Protein 8OX3 (pdb70)

Solvent-accessible surface area: 6273 Å² total; per-residue (Å²): 160,57,58,78,26,124,41,55,16,78,3,0,0,30,0,0,87,101,170,120,91,22,0,37,42,94,54,0,49,73,7,0,109,154,76,70,22,85,19,0,32,57,92,58,0,47,49,0,28,152,49,52,14,64,18,74,19,45,0,0,0,43,87,94,33,0,0,2,0,14,60,146,46,58,85,199,8,11,195,76,17,140,23,24,48,82,113,118,13,92,51,79,65,91,13,57,0,0,0,31,29,105,92,38,120,88,68,30,27,66,106,102,131

Organism: Mus musculus (NCBI:txid10090)

Nearest PDB structures (foldseek):
  8orx-assembly1_A  TM=1.000E+00  e=1.357E-20  Mus musculus
  8oxd-assembly1_A  TM=9.921E-01  e=2.181E-16  Homo sapiens
  2pf5-assembly4_D  TM=9.177E-01  e=1.395E-06  Homo sapiens
  1o7c-assembly1_T  TM=8.794E-01  e=2.774E-06  Homo sapiens
  1o7b-assembly1_T  TM=8.073E-01  e=9.788E-06  Homo sapiens

InterPro domains:
  IPR000538 Link domain [PF00193] (44-128)
  IPR000538 Link domain [PS01241] (60-105)
  IPR000538 Link domain [PS50963] (39-129)
  IPR000538 Link domain [SM00445] (37-129)
  IPR016186 C-type lectin-like/link domain superfamily [G3DSA:3.10.100.10] (41-132)
  IPR016187 C-type lectin fold [SSF56436] (33-176)
  IPR043210 CD44 antigen-like [PTHR10225] (9-191)

Foldseek 3Di:
DWDWDPKAALQKIWIFRPDDDTAFQVRQQVVLVVVVWGFAALVSVQNRLVLPDFDQWWADHPVRWTWGAAPAFDCNRLNRDHGIHTDGDHSGDGTITMTGDPPDDDRIRPDDD

Structure (mmCIF, N/CA/C/O backbone):
data_8OX3
#
_entry.id   8OX3
#
_cell.length_a   86.107
_cell.length_b   56.963
_cell.length_c   30.908
_cell.angle_alpha   90.000
_cell.angle_beta   106.272
_cell.angle_gamma   90.000
#
_symmetry.space_group_name_H-M   'C 1 2 1'
#
loop_
_entity.id
_entity.type
_entity.pdbx_description
1 polymer 'Lymphatic vessel endothelial hyaluronic acid receptor 1'
2 branched '2-acetamido-2-deoxy-beta-D-glucopyranose-(1-4)-beta-D-glucopyranuronic acid-(1-3)-2-acetamido-2-deoxy-beta-D-glucopyranose-(1-4)-beta-D-glucopyranuronic acid-(1-3)-2-acetamido-2-deoxy-beta-D-glucopyranose-(1-4)-beta-D-glucopyranuronic acid'
3 non-polymer 2-acetamido-2-deoxy-beta-D-glucopyranose
4 non-polymer GLYCEROL
5 non-polymer DI(HYDROXYETHYL)ETHER
6 non-polymer 'CHLORIDE ION'
7 water water
#
loop_
_atom_site.group_PDB
_atom_site.id
_atom_site.type_symbol
_atom_site.label_atom_id
_atom_site.label_alt_id
_atom_site.label_comp_id
_atom_site.label_asym_id
_atom_site.label_entity_id
_atom_site.label_seq_id
_atom_site.pdbx_PDB_ins_code
_atom_site.Cartn_x
_atom_site.Cartn_y
_atom_site.Cartn_z
_atom_site.occupancy
_atom_site.B_iso_or_equiv
_atom_site.auth_seq_id
_atom_site.auth_comp_id
_atom_site.auth_asym_id
_atom_site.auth_atom_id
_atom_site.pdbx_PDB_model_num
ATOM 1 N N . ASP A 1 29 ? 80.20800 42.82600 4.13800 1.000 22.92832 29 ASP A N 1
ATOM 2 C CA . ASP A 1 29 ? 80.96600 41.82900 3.40000 1.000 22.00820 29 ASP A CA 1
ATOM 3 C C . ASP A 1 29 ? 82.43500 41.94800 3.79500 1.000 19.91286 29 ASP A C 1
ATOM 4 O O . ASP A 1 29 ? 82.85100 42.96800 4.34600 1.000 23.00351 29 ASP A O 1
ATOM 9 N N . LEU A 1 30 ? 83.21800 40.90700 3.54100 1.000 13.47528 30 LEU A N 1
ATOM 10 C CA . LEU A 1 30 ? 84.63500 40.92600 3.84900 1.000 10.51451 30 LEU A CA 1
ATOM 11 C C . LEU A 1 30 ? 85.42000 41.03300 2.55300 1.000 9.20489 30 LEU A C 1
ATOM 12 O O . LEU A 1 30 ? 84.98200 40.55800 1.50100 1.000 11.35919 30 LEU A O 1
ATOM 17 N N A SER A 1 31 ? 86.57300 41.68100 2.63600 0.540 7.35900 31 SER A N 1
ATOM 18 N N B SER A 1 31 ? 86.59200 41.65100 2.63200 0.460 9.76697 31 SER A N 1
ATOM 19 C CA A SER A 1 31 ? 87.56100 41.65300 1.57500 0.540 6.93247 31 SER A CA 1
ATOM 20 C CA B SER A 1 31 ? 87.53800 41.69800 1.52700 0.460 11.53723 31 SER A CA 1
ATOM 21 C C A SER A 1 31 ? 88.47400 40.45900 1.80400 0.540 6.55779 31 SER A C 1
ATOM 22 C C B SER A 1 31 ? 88.56500 40.59300 1.72500 0.460 11.36957 31 SER A C 1
ATOM 23 O O A SER A 1 31 ? 88.87500 40.18000 2.93700 0.540 6.25022 31 SER A O 1
ATOM 24 O O B SER A 1 31 ? 89.18800 40.50800 2.78600 0.460 11.94925 31 SER A O 1
ATOM 29 N N A ILE A 1 32 ? 88.79500 39.75300 0.72500 0.540 6.18972 32 ILE A N 1
ATOM 30 N N B ILE A 1 32 ? 88.74300 39.75200 0.70800 0.460 10.36408 32 ILE A N 1
ATOM 31 C CA A ILE A 1 32 ? 89.64900 38.57600 0.79700 0.540 5.90092 32 ILE A CA 1
ATOM 32 C CA B ILE A 1 32 ? 89.65600 38.61900 0.78300 0.460 9.47502 32 ILE A CA 1
ATOM 33 C C A ILE A 1 32 ? 90.60500 38.58800 -0.38700 0.540 6.41478 32 ILE A C 1
ATOM 34 C C B ILE A 1 32 ? 90.63600 38.67100 -0.38000 0.460 9.27178 32 ILE A C 1
ATOM 35 O O A ILE A 1 32 ? 90.24500 39.02300 -1.48600 0.540 6.35796 32 ILE A O 1
ATOM 36 O O B ILE A 1 32 ? 90.32100 39.18500 -1.45800 0.460 11.25445 32 ILE A O 1
ATOM 45 N N . SER A 1 33 ? 91.83100 38.12500 -0.15600 1.000 7.13677 33 SER A N 1
ATOM 46 C CA . SER A 1 33 ? 92.76700 37.91100 -1.25000 1.000 7.18978 33 SER A CA 1
ATOM 47 C C . SER A 1 33 ? 92.09100 37.05300 -2.30500 1.000 8.15258 33 SER A C 1
ATOM 48 O O . SER A 1 33 ? 91.48100 36.02900 -1.98900 1.000 9.85771 33 SER A O 1
ATOM 51 N N . THR A 1 34 ? 92.19900 37.46700 -3.56400 1.000 9.52044 34 THR A N 1
ATOM 52 C CA . THR A 1 34 ? 91.57900 36.69100 -4.63300 1.000 13.53695 34 THR A CA 1
ATOM 53 C C . THR A 1 34 ? 92.24600 35.33300 -4.78500 1.000 12.30752 34 THR A C 1
ATOM 54 O O . THR A 1 34 ? 91.57000 34.31200 -4.95600 1.000 16.07650 34 THR A O 1
ATOM 58 N N . CYS A 1 35 ? 93.57000 35.30800 -4.70200 1.000 8.88842 35 CYS A N 1
ATOM 59 C CA . CYS A 1 35 ? 94.37600 34.10900 -4.87900 1.000 8.64798 35 CYS A CA 1
ATOM 60 C C . CYS A 1 35 ? 95.15800 33.88100 -3.59700 1.000 8.38547 35 CYS A C 1
ATOM 61 O O . CYS A 1 35 ? 95.91500 34.75600 -3.15900 1.000 10.08504 35 CYS A O 1
ATOM 64 N N . ARG A 1 36 ? 94.93300 32.73300 -2.97100 1.000 5.60142 36 ARG A N 1
ATOM 65 C CA . ARG A 1 36 ? 95.61000 32.40600 -1.72900 1.000 5.76521 36 ARG A CA 1
ATOM 66 C C . ARG A 1 36 ? 96.97600 31.82200 -2.03100 1.000 4.68997 36 ARG A C 1
ATOM 67 O O . ARG A 1 36 ? 97.11700 31.00500 -2.93500 1.000 5.58769 36 ARG A O 1
ATOM 75 N N . ILE A 1 37 ? 97.98100 32.23300 -1.26700 1.000 4.91497 37 ILE A N 1
ATOM 76 C CA . ILE A 1 37 ? 99.35300 31.77800 -1.46600 1.000 4.51549 37 ILE A CA 1
ATOM 77 C C . ILE A 1 37 ? 99.72300 30.91800 -0.26800 1.000 4.67583 37 ILE A C 1
ATOM 78 O O . ILE A 1 37 ? 99.62900 31.37700 0.87700 1.000 5.33807 37 ILE A O 1
ATOM 83 N N . MET A 1 38 ? 100.11100 29.66700 -0.52200 1.000 5.03971 38 MET A N 1
ATOM 84 C CA . MET A 1 38 ? 100.34900 28.71600 0.56400 1.000 5.27071 38 MET A CA 1
ATOM 85 C C . MET A 1 38 ? 99.18100 28.68700 1.54100 1.000 4.84075 38 MET A C 1
ATOM 86 O O . MET A 1 38 ? 99.35700 28.60500 2.75800 1.000 5.54959 38 MET A O 1
ATOM 91 N N . GLY A 1 39 ? 97.96800 28.75100 0.99100 1.000 4.85080 39 GLY A N 1
ATOM 92 C CA . GLY A 1 39 ? 96.78000 28.69400 1.80500 1.000 4.86077 39 GLY A CA 1
ATOM 93 C C . GLY A 1 39 ? 96.40100 29.96800 2.51500 1.000 4.94339 39 GLY A C 1
ATOM 94 O O . GLY A 1 39 ? 95.37900 29.97200 3.20700 1.000 5.50582 39 GLY A O 1
ATOM 95 N N . VAL A 1 40 ? 97.15400 31.03600 2.36900 1.000 4.38563 40 VAL A N 1
ATOM 96 C CA . VAL A 1 40 ? 96.95500 32.24600 3.16000 1.000 4.53689 40 VAL A CA 1
ATOM 97 C C . VAL A 1 40 ? 96.20200 33.29900 2.36600 1.000 4.43154 40 VAL A C 1
ATOM 98 O O . VAL A 1 40 ? 96.49900 33.55200 1.19100 1.000 4.93567 40 VAL A O 1
ATOM 102 N N . ALA A 1 41 ? 95.24900 33.94000 3.04300 1.000 4.87673 41 ALA A N 1
ATO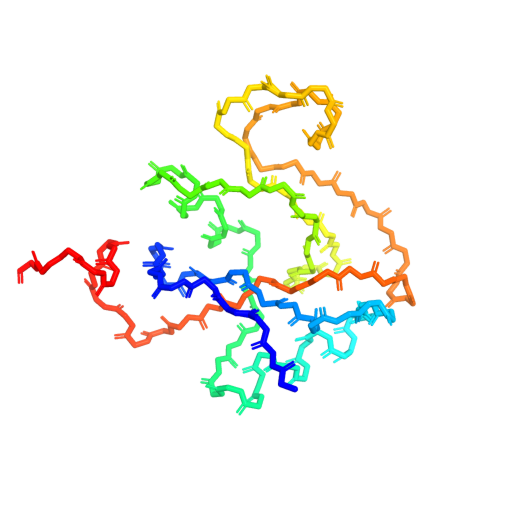M 103 C CA . ALA A 1 41 ? 94.55100 35.10300 2.51900 1.000 6.40500 41 ALA A CA 1
ATOM 104 C C . ALA A 1 41 ? 94.59500 36.23200 3.53500 1.000 4.75714 41 ALA A C 1
ATOM 105 O O . ALA A 1 41 ? 94.49800 35.99700 4.74600 1.000 5.70831 41 ALA A O 1
ATOM 107 N N . LEU A 1 42 ? 94.70400 37.46200 3.03000 1.000 4.81884 42 LEU A N 1
ATOM 108 C CA . LEU A 1 42 ? 94.39800 38.65200 3.81500 1.000 5.12054 42 LEU A CA 1
ATOM 109 C C . LEU A 1 42 ? 92.89100 38.84900 3.82000 1.000 4.98799 42 LEU A C 1
ATOM 110 O O . LEU A 1 42 ? 92.25700 38.86400 2.76000 1.000 5.68205 42 LEU A O 1
ATOM 115 N N . VAL A 1 43 ? 92.31800 39.01300 5.00800 1.000 5.04046 43 VAL A N 1
ATOM 116 C CA . VAL A 1 43 ? 90.88600 39.18800 5.18400 1.000 6.11703 43 VAL A CA 1
ATOM 117 C C . VAL A 1 43 ? 90.66800 40.46500 5.98000 1.000 6.31065 43 VAL A C 1
ATOM 118 O O . VAL A 1 43 ? 91.25100 40.64700 7.05400 1.000 7.18521 43 VAL A O 1
ATOM 122 N N . GLY A 1 44 ? 89.85100 41.36000 5.45200 1.000 6.72506 44 GLY A N 1
ATOM 123 C CA . GLY A 1 44 ? 89.59500 42.61300 6.12900 1.000 8.21499 44 GLY A CA 1
ATOM 124 C C . GLY A 1 44 ? 88.12500 42.96100 6.06000 1.000 9.90611 44 GLY A C 1
ATOM 125 O O . GLY A 1 44 ? 87.38200 42.42900 5.24000 1.000 11.01097 44 GLY A O 1
ATOM 126 N N . ARG A 1 45 ? 87.70700 43.84900 6.95000 1.000 11.41272 45 ARG A N 1
ATOM 127 C CA . ARG A 1 45 ? 86.40200 44.45900 6.78400 1.000 15.92524 45 ARG A CA 1
ATOM 128 C C . ARG A 1 45 ? 86.46100 45.43900 5.62100 1.000 18.60507 45 ARG A C 1
ATOM 129 O O . ARG A 1 45 ? 87.50200 46.02900 5.33400 1.000 18.81634 45 ARG A O 1
ATOM 137 N N . ASN A 1 46 ? 85.32200 45.61600 4.94700 1.000 24.04156 46 ASN A N 1
ATOM 138 C CA . ASN A 1 46 ? 85.30100 46.47300 3.76600 1.000 29.15335 46 ASN A CA 1
ATOM 139 C C . ASN A 1 46 ? 85.58700 47.93100 4.10300 1.000 31.70890 46 ASN A C 1
ATOM 140 O O . ASN A 1 46 ? 86.09700 48.67200 3.25500 1.000 31.45283 46 ASN A O 1
ATOM 145 N N . LYS A 1 47 ? 85.26400 48.36400 5.31900 1.000 34.68173 47 LYS A N 1
ATOM 146 C CA . LYS A 1 47 ? 85.55900 49.71900 5.75700 1.000 37.49575 47 LYS A CA 1
ATOM 147 C C . LYS A 1 47 ? 85.93700 49.68100 7.23200 1.000 35.96234 47 LYS A C 1
ATOM 148 O O . LYS A 1 47 ? 85.63200 48.72200 7.94700 1.000 35.53147 47 LYS A O 1
ATOM 154 N N . ASN A 1 48 ? 86.63700 50.72200 7.67500 1.000 35.42120 48 ASN A N 1
ATOM 155 C CA . ASN A 1 48 ? 87.00800 50.82600 9.07600 1.000 35.17877 48 ASN A CA 1
ATOM 156 C C . ASN A 1 48 ? 85.75000 50.88100 9.94400 1.000 31.90302 48 ASN A C 1
ATOM 157 O O . ASN A 1 48 ? 84.70300 51.36800 9.50500 1.000 32.05322 48 ASN A O 1
ATOM 162 N N . PRO A 1 49 ? 85.82200 50.39300 11.19300 1.000 28.57648 49 PRO A N 1
ATOM 163 C CA . PRO A 1 49 ? 87.02900 49.86700 11.83800 1.000 25.98654 49 PRO A CA 1
ATOM 164 C C . PRO A 1 49 ? 87.33100 48.41400 11.48400 1.000 21.59521 49 PRO A C 1
ATOM 165 O O . PRO A 1 49 ? 86.43700 47.66100 11.09300 1.000 22.49444 49 PRO A O 1
ATOM 169 N N . GLN A 1 50 ? 88.59900 48.02900 11.63000 1.000 16.51586 50 GLN A N 1
ATOM 170 C CA . GLN A 1 50 ? 88.99800 46.64000 11.44300 1.000 13.64051 50 GLN A CA 1
ATOM 171 C C . GLN A 1 50 ? 88.76300 45.85500 12.72800 1.000 12.62001 50 GLN A C 1
ATOM 172 O O . GLN A 1 50 ? 87.81900 46.14900 13.46400 1.000 13.58400 50 GLN A O 1
ATOM 178 N N . MET A 1 51 ? 89.59800 44.86300 13.02100 1.000 10.36270 51 MET A N 1
ATOM 179 C CA . MET A 1 51 ? 89.16600 43.76200 13.87000 1.000 10.01735 51 MET A CA 1
ATOM 180 C C . MET A 1 51 ? 90.15900 43.58200 15.00800 1.000 9.96308 51 MET A C 1
ATOM 181 O O . MET A 1 51 ? 91.37100 43.55900 14.77300 1.000 9.57698 51 MET A O 1
ATOM 186 N N . ASN A 1 52 ? 89.65800 43.44900 16.23400 1.000 9.78674 52 ASN A N 1
ATOM 187 C CA . ASN A 1 52 ? 90.53100 43.02000 17.31900 1.000 10.14239 52 ASN A CA 1
ATOM 188 C C . ASN A 1 52 ? 90.84100 41.52900 17.16100 1.000 9.47318 52 ASN A C 1
ATOM 189 O O . ASN A 1 52 ? 90.39000 40.87700 16.22000 1.000 9.49420 52 ASN A O 1
ATOM 194 N N . PHE A 1 53 ? 91.65700 40.97800 18.06500 1.000 9.63178 53 PHE A N 1
ATOM 195 C CA . PHE A 1 53 ? 92.09600 39.59200 17.89200 1.000 9.52190 53 PHE A CA 1
ATOM 196 C C . PHE A 1 53 ? 90.91200 38.63300 17.83100 1.000 9.52404 53 PHE A C 1
ATOM 197 O O . PHE A 1 53 ? 90.82800 37.77300 16.94200 1.000 10.22524 53 PHE A O 1
ATOM 205 N N . THR A 1 54 ? 89.98000 38.77500 18.76800 1.000 10.22683 54 THR A N 1
ATOM 206 C CA . THR A 1 54 ? 88.79700 37.91900 18.79400 1.000 10.18105 54 THR A CA 1
ATOM 207 C C . THR A 1 54 ? 87.99400 38.04900 17.50700 1.000 9.65738 54 THR A C 1
ATOM 208 O O . THR A 1 54 ? 87.56300 37.04300 16.92600 1.000 9.78268 54 THR A O 1
ATOM 212 N N . GLU A 1 55 ? 87.80500 39.28300 17.03400 1.000 9.04441 55 GLU A N 1
ATOM 213 C CA . GLU A 1 55 ? 87.03500 39.51700 15.81900 1.000 9.40741 55 GLU A CA 1
ATOM 214 C C . GLU A 1 55 ? 87.74100 38.94300 14.59400 1.000 8.87594 55 GLU A C 1
ATOM 215 O O . GLU A 1 55 ? 87.09000 38.43300 13.67600 1.000 8.23531 55 GLU A O 1
ATOM 221 N N . ALA A 1 56 ? 89.07100 39.02600 14.55500 1.000 8.47310 56 ALA A N 1
ATOM 222 C CA . ALA A 1 56 ? 89.81700 38.50100 13.41500 1.000 8.02978 56 ALA A CA 1
ATOM 223 C C . ALA A 1 56 ? 89.72400 36.98300 13.37300 1.000 8.08618 56 ALA A C 1
ATOM 224 O O . ALA A 1 56 ? 89.48800 36.37800 12.30800 1.000 7.71246 56 ALA A O 1
ATOM 226 N N A ASN A 1 57 ? 89.89300 36.35600 14.52800 0.628 8.21370 57 ASN A N 1
ATOM 227 N N B ASN A 1 57 ? 89.90800 36.33200 14.52800 0.372 8.43103 57 ASN A N 1
ATOM 228 C CA A ASN A 1 57 ? 89.69700 34.92200 14.61200 0.628 8.18836 57 ASN A CA 1
ATOM 229 C CA B ASN A 1 57 ? 89.68300 34.88900 14.59700 0.372 8.56356 57 ASN A CA 1
ATOM 230 C C A ASN A 1 57 ? 88.30300 34.53800 14.12700 0.628 7.76391 57 ASN A C 1
ATOM 231 C C B ASN A 1 57 ? 88.29100 34.54200 14.09400 0.372 7.77510 57 ASN A C 1
ATOM 232 O O A ASN A 1 57 ? 88.13500 33.56200 13.37700 0.628 7.95258 57 ASN A O 1
ATOM 233 O O B ASN A 1 57 ? 88.10600 33.58200 13.33100 0.372 8.04642 57 ASN A O 1
ATOM 242 N N . GLU A 1 58 ? 87.29100 35.31200 14.52700 1.000 7.23256 58 GLU A N 1
ATOM 243 C CA . GLU A 1 58 ? 85.93100 34.96800 14.16700 1.000 6.93386 58 GLU A CA 1
ATOM 244 C C . GLU A 1 58 ? 85.70200 35.14600 12.66200 1.000 7.16197 58 GLU A C 1
ATOM 245 O O . GLU A 1 58 ? 84.98000 34.35200 12.04800 1.000 7.70995 58 GLU A O 1
ATOM 251 N N . ALA A 1 59 ? 86.31500 36.16500 12.04900 1.000 7.09241 59 ALA A N 1
ATOM 252 C CA . ALA A 1 59 ? 86.19300 36.34400 10.60600 1.000 7.40262 59 ALA A CA 1
ATOM 253 C C . ALA A 1 59 ? 86.72200 35.12600 9.86900 1.000 7.02282 59 ALA A C 1
ATOM 254 O O . ALA A 1 59 ? 86.08100 34.61500 8.94500 1.000 7.68428 59 ALA A O 1
ATOM 256 N N . CYS A 1 60 ? 87.90500 34.64600 10.26100 1.000 6.45412 60 CYS A N 1
ATOM 257 C CA . CYS A 1 60 ? 88.42800 33.45300 9.59800 1.000 7.22687 60 CYS A CA 1
ATOM 258 C C . CYS A 1 60 ? 87.48300 32.27300 9.78500 1.000 7.02070 60 CYS A C 1
ATOM 259 O O . CYS A 1 60 ? 87.20300 31.52400 8.83800 1.000 7.50048 60 CYS A O 1
ATOM 262 N N . LYS A 1 61 ? 86.98600 32.08800 11.01500 1.000 7.04893 61 LYS A N 1
ATOM 263 C CA . LYS A 1 61 ? 86.09100 30.96400 11.28800 1.000 7.95119 61 LYS A CA 1
ATOM 264 C C . LYS A 1 61 ? 84.83200 31.02800 10.44200 1.000 8.04456 61 LYS A C 1
ATOM 265 O O . LYS A 1 61 ? 84.31900 29.99600 9.99500 1.000 8.49077 61 LYS A O 1
ATOM 271 N N . MET A 1 62 ? 84.29900 32.22800 10.23500 1.000 7.67129 62 MET A N 1
ATOM 272 C CA . MET A 1 62 ? 83.05400 32.36000 9.49900 1.000 8.21652 62 MET A CA 1
ATOM 273 C C . MET A 1 62 ? 83.25300 31.93100 8.05100 1.000 8.77416 62 MET A C 1
ATOM 274 O O . MET A 1 62 ? 82.32000 31.42900 7.41400 1.000 9.48117 62 MET A O 1
ATOM 279 N N . LEU A 1 63 ? 84.46900 32.09900 7.52700 1.000 9.27572 63 LEU A N 1
ATOM 280 C CA . LEU A 1 63 ? 84.84500 31.62700 6.20200 1.000 10.49764 63 LEU A CA 1
ATOM 281 C C . LEU A 1 63 ? 85.22600 30.15300 6.18400 1.000 10.62610 63 LEU A C 1
ATOM 282 O O . LEU A 1 63 ? 85.59300 29.64100 5.11900 1.000 11.87339 63 LEU A O 1
ATOM 287 N N . GLY A 1 64 ? 85.15400 29.45500 7.31400 1.000 10.33059 64 GLY A N 1
ATOM 288 C CA . GLY A 1 64 ? 85.58400 28.07300 7.36800 1.000 11.53715 64 GLY A CA 1
ATOM 289 C C . GLY A 1 64 ? 87.08000 27.90100 7.42600 1.000 11.59031 64 GLY A C 1
ATOM 290 O O . GLY A 1 64 ? 87.58100 26.79900 7.16600 1.000 14.66899 64 GLY A O 1
ATOM 291 N N . LEU A 1 65 ? 87.80900 28.96100 7.74500 1.000 9.61203 65 LEU A N 1
ATOM 292 C CA . LEU A 1 65 ? 89.25800 28.96200 7.81300 1.000 9.53725 65 LEU A CA 1
ATOM 293 C C . LEU A 1 65 ? 89.69400 29.09000 9.26500 1.000 9.44647 65 LEU A C 1
ATOM 294 O O . LEU A 1 65 ? 88.86500 29.15500 10.17600 1.000 10.22316 65 LEU A O 1
ATOM 299 N N . THR A 1 66 ? 91.00300 29.10600 9.48200 1.000 8.43142 66 THR A N 1
ATOM 300 C CA . THR A 1 66 ? 91.56200 29.39800 10.78900 1.000 8.95046 66 THR A CA 1
ATOM 301 C C . THR A 1 66 ? 92.41100 30.65000 10.65600 1.000 7.06813 66 THR A C 1
ATOM 302 O O . THR A 1 66 ? 92.82800 31.02200 9.55800 1.000 7.85917 66 THR A O 1
ATOM 306 N N . LEU A 1 67 ? 92.68800 31.29400 11.77800 1.000 7.05817 67 LEU A N 1
ATOM 307 C CA . LEU A 1 67 ? 93.67000 32.36200 11.76600 1.000 6.96836 67 LEU A CA 1
ATOM 308 C C . LEU A 1 67 ? 95.03100 31.74700 11.47500 1.000 7.97948 67 LEU A C 1
ATOM 309 O O . LEU A 1 67 ? 95.39900 30.72200 12.06500 1.000 10.91950 67 LEU A O 1
ATOM 314 N N . ALA A 1 68 ? 95.75100 32.33500 10.52800 1.000 6.51408 68 ALA A N 1
ATOM 315 C CA . ALA A 1 68 ? 97.04800 31.80900 10.13300 1.000 7.11885 68 ALA A CA 1
ATOM 316 C C . ALA A 1 68 ? 98.05300 31.99500 11.26000 1.000 6.61739 68 ALA A C 1
ATOM 317 O O . ALA A 1 68 ? 97.91600 32.89400 12.09600 1.000 7.43850 68 ALA A O 1
ATOM 319 N N . SER A 1 69 ? 99.06600 31.13600 11.28500 1.000 6.82339 69 SER A N 1
ATOM 320 C CA . SER A 1 69 ? 100.21300 31.33900 12.15200 1.000 6.82155 69 SER A CA 1
ATOM 321 C C . SER A 1 69 ? 101.22500 32.24500 11.45900 1.000 6.43469 69 SER A C 1
ATOM 322 O O . SER A 1 69 ? 101.22000 32.42000 10.23200 1.000 6.20925 69 SER A O 1
ATOM 325 N N . ARG A 1 70 ? 102.14200 32.79300 12.26100 1.000 6.53420 70 ARG A N 1
ATOM 326 C CA . ARG A 1 70 ? 103.24400 33.55700 11.69200 1.000 6.67392 70 ARG A CA 1
ATOM 327 C C . ARG A 1 70 ? 104.02400 32.72700 10.67500 1.000 6.59012 70 ARG A C 1
ATOM 328 O O . ARG A 1 70 ? 104.38100 33.22700 9.60300 1.000 6.78742 70 ARG A O 1
ATOM 336 N N . ASP A 1 71 ? 104.28300 31.45000 10.98400 1.000 6.58154 71 ASP A N 1
ATOM 337 C CA . ASP A 1 71 ? 105.01700 30.59500 10.05400 1.000 7.41151 71 ASP A CA 1
ATOM 338 C C . ASP A 1 71 ? 104.26700 30.43300 8.73900 1.000 6.95382 71 ASP A C 1
ATOM 339 O O . ASP A 1 71 ? 104.87700 30.38800 7.66400 1.000 7.17429 71 ASP A O 1
ATOM 344 N N . GLN A 1 72 ? 102.93900 30.33000 8.79800 1.000 6.52694 72 GLN A N 1
ATOM 345 C CA . GLN A 1 72 ? 102.16500 30.20000 7.56700 1.000 6.10939 72 GLN A CA 1
ATOM 346 C C . GLN A 1 72 ? 102.25600 31.46300 6.72400 1.000 5.71459 72 GLN A C 1
ATOM 347 O O . GLN A 1 72 ? 102.36700 31.39500 5.48800 1.000 5.30463 72 GLN A O 1
ATOM 353 N N . VAL A 1 73 ? 102.24800 32.62900 7.37100 1.000 4.86295 73 VAL A N 1
ATOM 354 C CA . VAL A 1 73 ? 102.41400 33.86600 6.61700 1.000 5.00774 73 VAL A CA 1
ATOM 355 C C . VAL A 1 73 ? 103.81000 33.94600 6.01300 1.000 5.32489 73 VAL A C 1
ATOM 356 O O . VAL A 1 73 ? 103.98300 34.38400 4.86900 1.000 5.47500 73 VAL A O 1
ATOM 360 N N . GLU A 1 74 ? 104.82500 33.50900 6.75500 1.000 6.08839 74 GLU A N 1
ATOM 361 C CA . GLU A 1 74 ? 106.17600 33.48900 6.20100 1.000 7.43550 74 GLU A CA 1
ATOM 362 C C . GLU A 1 74 ? 106.28900 32.56500 4.99100 1.000 6.48082 74 GLU A C 1
ATOM 363 O O . GLU A 1 74 ? 106.93600 32.90700 3.99500 1.000 6.61687 74 GLU A O 1
ATOM 369 N N A SER A 1 75 ? 105.68300 31.38000 5.06200 0.626 5.74145 75 SER A N 1
ATOM 370 N N B SER A 1 75 ? 105.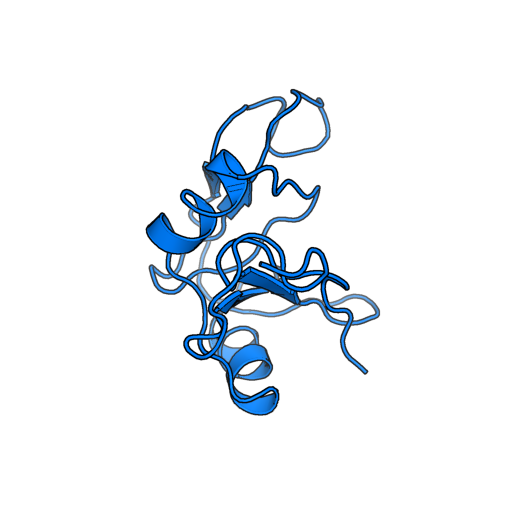69900 31.37500 5.07400 0.374 6.34305 75 SER A N 1
ATOM 371 C CA A SER A 1 75 ? 105.70300 30.48800 3.90400 0.626 6.92827 75 SER A CA 1
ATOM 372 C CA B SER A 1 75 ? 105.68300 30.48100 3.92100 0.374 6.85305 75 SER A CA 1
ATOM 373 C C A SER A 1 75 ? 105.03900 31.14500 2.69900 0.626 4.77630 75 SER A C 1
ATOM 374 C C B SER A 1 75 ? 105.06800 31.18200 2.71200 0.374 6.78268 75 SER A C 1
ATOM 375 O O A SER A 1 75 ? 105.53800 31.05500 1.56300 0.626 4.75476 75 SER A O 1
ATOM 376 O O B SER A 1 75 ? 105.63700 31.18400 1.60300 0.374 9.40610 75 SER A O 1
ATOM 381 N N . ALA A 1 76 ? 103.92000 31.83100 2.92600 1.000 5.25277 76 ALA A N 1
ATOM 382 C CA . ALA A 1 76 ? 103.28300 32.56900 1.84400 1.000 5.24013 76 ALA A CA 1
ATOM 383 C C . ALA A 1 76 ? 104.20600 33.64800 1.28100 1.000 4.53341 76 ALA A C 1
ATOM 384 O O . ALA A 1 76 ? 104.34200 33.79500 0.05900 1.000 5.08285 76 ALA A O 1
ATOM 386 N N . GLN A 1 77 ? 104.85500 34.41100 2.15900 1.000 5.25932 77 GLN A N 1
ATOM 387 C CA . GLN A 1 77 ? 105.74400 35.47500 1.71200 1.000 5.21154 77 GLN A CA 1
ATOM 388 C C . GLN A 1 77 ? 106.87500 34.91300 0.86200 1.000 6.44801 77 GLN A C 1
ATOM 389 O O . GLN A 1 77 ? 107.28200 35.52900 -0.13000 1.000 6.30244 77 GLN A O 1
ATOM 395 N N . LYS A 1 78 ? 107.39100 33.74000 1.23600 1.000 6.25891 78 LYS A N 1
ATOM 396 C CA . LYS A 1 78 ? 108.46500 33.12100 0.47700 1.000 7.56588 78 LYS A CA 1
ATOM 397 C C . LYS A 1 78 ? 107.98700 32.59400 -0.86300 1.000 7.69076 78 LYS A C 1
ATOM 398 O O . LYS A 1 78 ? 108.81900 32.29800 -1.73400 1.000 9.38973 78 LYS A O 1
ATOM 404 N N . SER A 1 79 ? 106.67400 32.46200 -1.04400 1.000 7.20155 79 SER A N 1
ATOM 405 C CA . SER A 1 79 ? 106.14200 32.16300 -2.37200 1.000 7.41480 79 SER A CA 1
ATOM 406 C C . SER A 1 79 ? 105.47900 33.35800 -3.06700 1.000 6.67500 79 SER A C 1
ATOM 407 O O . SER A 1 79 ? 104.66800 33.16400 -3.98000 1.000 8.57764 79 SER A O 1
ATOM 410 N N . GLY A 1 80 ? 105.80800 34.58400 -2.67200 1.000 6.98584 80 GLY A N 1
ATOM 411 C CA . GLY A 1 80 ? 105.39100 35.75500 -3.42700 1.000 6.90728 80 GLY A CA 1
ATOM 412 C C . GLY A 1 80 ? 104.27700 36.58300 -2.82500 1.000 7.00480 80 GLY A C 1
ATOM 413 O O . GLY A 1 80 ? 103.84200 37.54900 -3.47100 1.000 8.17150 80 GLY A O 1
ATOM 414 N N . PHE A 1 81 ? 103.80600 36.26000 -1.62400 1.000 5.76499 81 PHE A N 1
ATOM 415 C CA . PHE A 1 81 ? 102.71700 36.99400 -0.98100 1.000 5.93282 81 PHE A CA 1
ATOM 416 C C . PHE A 1 81 ? 103.25300 38.24300 -0.28500 1.000 6.31142 81 PHE A C 1
ATOM 417 O O . PHE A 1 81 ? 104.11400 38.14800 0.58800 1.000 6.40788 81 PHE A O 1
ATOM 425 N N . GLU A 1 82 ? 102.74400 39.41700 -0.65300 1.000 6.91030 82 GLU A N 1
ATOM 426 C CA . GLU A 1 82 ? 102.97300 40.60100 0.16800 1.000 7.71999 82 GLU A CA 1
ATOM 427 C C . GLU A 1 82 ? 101.70300 41.43600 0.16900 1.000 6.43463 82 GLU A C 1
ATOM 428 O O . GLU A 1 82 ? 100.88200 41.37500 -0.75100 1.000 7.45388 82 GLU A O 1
ATOM 434 N N . THR A 1 83 ? 101.55800 42.23100 1.21700 1.000 5.79864 83 THR A N 1
ATOM 435 C CA . THR A 1 83 ? 100.42800 43.13500 1.34300 1.000 6.62220 83 THR A CA 1
ATOM 436 C C . THR A 1 83 ? 100.93200 44.43400 1.94800 1.000 5.54240 83 THR A C 1
ATOM 437 O O . THR A 1 83 ? 102.06800 44.52000 2.42700 1.000 6.09670 83 THR A O 1
ATOM 441 N N . CYS A 1 84 ? 100.06400 45.44200 1.96200 1.000 5.74683 84 CYS A N 1
ATOM 442 C CA . CYS A 1 84 ? 100.34600 46.61900 2.77700 1.000 6.65434 84 CYS A CA 1
ATOM 443 C C . CYS A 1 84 ? 99.33000 46.76500 3.89800 1.000 6.23049 84 CYS A C 1
ATOM 444 O O . CYS A 1 84 ? 98.80300 47.85500 4.13200 1.000 7.96056 84 CYS A O 1
ATOM 447 N N . SER A 1 85 ? 99.06800 45.67000 4.60300 1.000 5.77062 85 SER A N 1
ATOM 448 C CA . SER A 1 85 ? 98.18200 45.68600 5.75500 1.000 5.95420 85 SER A CA 1
ATOM 449 C C . SER A 1 85 ? 98.75600 44.81700 6.85900 1.000 5.77317 85 SER A C 1
ATOM 450 O O . SER A 1 85 ? 99.15000 43.67500 6.61100 1.000 6.21431 85 SER A O 1
ATOM 453 N N . TYR A 1 86 ? 98.73800 45.33300 8.08500 1.000 6.03453 86 TYR A N 1
ATOM 454 C CA . TYR A 1 86 ? 98.98600 44.49000 9.24400 1.000 5.82831 86 TYR A CA 1
ATOM 455 C C . TYR A 1 86 ? 97.74300 43.66500 9.55200 1.000 5.57562 86 TYR A C 1
ATOM 456 O O . TYR A 1 86 ? 96.61200 44.15500 9.45700 1.000 6.39777 86 TYR A O 1
ATOM 465 N N . GLY A 1 87 ? 97.96300 42.41400 9.92600 1.000 5.44155 87 GLY A N 1
ATOM 466 C CA . GLY A 1 87 ? 96.87200 41.52000 10.25700 1.000 5.49805 87 GLY A CA 1
ATOM 467 C C . GLY A 1 87 ? 97.25300 40.58600 11.38400 1.000 5.16424 87 GLY A C 1
ATOM 468 O O . GLY A 1 87 ? 98.41000 40.18900 11.53200 1.000 5.24579 87 GLY A O 1
ATOM 469 N N . TRP A 1 88 ? 96.24500 40.21200 12.16600 1.000 5.24100 88 TRP A N 1
ATOM 470 C CA . TRP A 1 88 ? 96.42900 39.29300 13.27500 1.000 5.39556 88 TRP A CA 1
ATOM 471 C C . TRP A 1 88 ? 96.82300 37.90300 12.78300 1.000 5.30871 88 TRP A C 1
ATOM 472 O O . TRP A 1 88 ? 96.35300 37.42300 11.74700 1.000 5.45741 88 TRP A O 1
ATOM 483 N N . VAL A 1 89 ? 97.66200 37.23800 13.57800 1.000 5.75732 89 VAL A N 1
ATOM 484 C CA . VAL A 1 89 ? 97.97100 35.82200 13.43400 1.000 6.00217 89 VAL A CA 1
ATOM 485 C C . VAL A 1 89 ? 97.73100 35.14300 14.77700 1.000 6.63092 89 VAL A C 1
ATOM 486 O O . VAL A 1 89 ? 97.52900 35.79400 15.80500 1.000 7.38690 89 VAL A O 1
ATOM 490 N N . GLY A 1 90 ? 97.75800 33.80600 14.75000 1.000 7.79091 90 GLY A N 1
ATOM 491 C CA . GLY A 1 90 ? 97.39100 33.00300 15.90900 1.000 9.27885 90 GLY A CA 1
ATOM 492 C C . GLY A 1 90 ? 98.26900 33.21000 17.12600 1.000 9.65631 90 GLY A C 1
ATOM 493 O O . GLY A 1 90 ? 97.83600 32.92300 18.25000 1.000 11.50957 90 GLY A O 1
ATOM 494 N N . GLU A 1 91 ? 99.49000 33.69700 16.93600 1.000 9.09586 91 GLU A N 1
ATOM 495 C CA . GLU A 1 91 ? 100.37700 34.00200 18.05300 1.000 9.58621 91 GLU A CA 1
ATOM 496 C C . GLU A 1 91 ? 99.92500 35.22100 18.84500 1.000 9.78367 91 GLU A C 1
ATOM 497 O O . GLU A 1 91 ? 100.57700 35.57300 19.83800 1.000 11.59036 91 GLU A O 1
ATOM 503 N N . GLN A 1 92 ? 98.85100 35.88600 18.42200 1.000 9.09209 92 GLN A N 1
ATOM 504 C CA . GLN A 1 92 ? 98.29800 37.04000 19.13200 1.000 9.46465 92 GLN A CA 1
ATOM 505 C C . GLN A 1 92 ? 99.23500 38.24700 19.04200 1.000 9.13446 92 GLN A C 1
ATOM 506 O O . GLN A 1 92 ? 99.41200 38.99300 20.00700 1.000 10.33014 92 GLN A O 1
ATOM 512 N N . PHE A 1 93 ? 99.86200 38.40500 17.88100 1.000 7.53399 93 PHE A N 1
ATOM 513 C CA . PHE A 1 93 ? 100.46100 39.65800 17.45500 1.000 7.12903 93 PHE A CA 1
ATOM 514 C C . PHE A 1 93 ? 100.05500 39.86500 16.00500 1.000 6.55524 93 PHE A C 1
ATOM 515 O O . PHE A 1 93 ? 99.42100 39.00000 15.39400 1.000 6.02137 93 PHE A O 1
ATOM 523 N N A SER A 1 94 ? 100.40500 41.02600 15.45500 0.537 7.72770 94 SER A N 1
ATOM 524 N N B SER A 1 94 ? 100.40700 41.01500 15.44600 0.463 5.45690 94 SER A N 1
ATOM 525 C CA A SER A 1 94 ? 100.06200 41.37300 14.08300 0.537 9.48398 94 SER A CA 1
ATOM 526 C CA B SER A 1 94 ? 100.05400 41.29400 14.06600 0.463 5.65816 94 SER A CA 1
ATOM 527 C C A SER A 1 94 ? 101.31100 41.28600 13.21600 0.537 7.86637 94 SER A C 1
ATOM 528 C C B SER A 1 94 ? 101.31000 41.26800 13.21300 0.463 5.86086 94 SER A C 1
ATOM 529 O O A SER A 1 94 ? 102.42000 41.51000 13.69600 0.537 7.67274 94 SER A O 1
ATOM 530 O O B SER A 1 94 ? 102.41300 41.51200 13.70100 0.463 5.79646 94 SER A O 1
ATOM 535 N N . VAL A 1 95 ? 101.13400 40.95800 11.93300 1.000 5.84828 95 VAL A N 1
ATOM 536 C CA . VAL A 1 95 ? 102.25300 40.84100 11.00900 1.000 5.10346 95 VAL A CA 1
ATOM 537 C C . VAL A 1 95 ? 101.92600 41.51000 9.68800 1.000 5.04762 95 VAL A C 1
ATOM 538 O O . VAL A 1 95 ? 100.76400 41.73200 9.34300 1.000 4.68868 95 VAL A O 1
ATOM 542 N N . ILE A 1 96 ? 102.98300 41.80600 8.93700 1.000 4.71149 96 ILE A N 1
ATOM 543 C CA . ILE A 1 96 ? 102.82900 42.25400 7.55600 1.000 5.01962 96 ILE A CA 1
ATOM 544 C C . ILE A 1 96 ? 103.87700 41.55100 6.70300 1.000 4.71455 96 ILE A C 1
ATOM 545 O O . ILE A 1 96 ? 105.06600 41.56400 7.05400 1.000 5.90994 96 ILE A O 1
ATOM 550 N N . PRO A 1 97 ? 103.48100 40.88800 5.62300 1.000 4.94626 97 PRO A N 1
ATOM 551 C CA . PRO A 1 97 ? 104.46100 40.27300 4.72300 1.000 4.90664 97 PRO A CA 1
ATOM 552 C C . PRO A 1 97 ? 104.90600 41.25800 3.65800 1.000 4.94221 97 PRO A C 1
ATOM 553 O O . PRO A 1 97 ? 104.07400 41.82200 2.94100 1.000 5.66996 97 PRO A O 1
ATOM 557 N N . ARG A 1 98 ? 106.21200 41.47200 3.55400 1.000 5.33441 98 ARG A N 1
ATOM 558 C CA . ARG A 1 98 ? 106.78800 42.43700 2.63400 1.000 5.28552 98 ARG A CA 1
ATOM 559 C C . ARG A 1 98 ? 107.88400 41.77200 1.82300 1.000 5.75419 98 ARG A C 1
ATOM 560 O O . ARG A 1 98 ? 108.75800 41.09300 2.37100 1.000 6.37453 98 ARG A O 1
ATOM 568 N N . ILE A 1 99 ? 107.84700 41.98400 0.52400 1.000 6.04692 99 ILE A N 1
ATOM 569 C CA . ILE A 1 99 ? 108.89300 41.53200 -0.37200 1.000 6.41039 99 ILE A CA 1
ATOM 570 C C . ILE A 1 99 ? 109.72800 42.70300 -0.86400 1.000 6.73410 99 ILE A C 1
ATOM 571 O O . ILE A 1 99 ? 110.95800 42.65900 -0.83300 1.000 8.33735 99 ILE A O 1
ATOM 576 N N . PHE A 1 100 ? 109.07100 43.77400 -1.28100 1.000 6.93059 100 PHE A N 1
ATOM 577 C CA . PHE A 1 100 ? 109.71600 45.02700 -1.62900 1.000 7.32183 100 PHE A CA 1
ATOM 578 C C . PHE A 1 100 ? 109.60800 45.97400 -0.44900 1.000 7.02687 100 PHE A C 1
ATOM 579 O O . PHE A 1 100 ? 108.59600 46.00400 0.25100 1.000 7.93615 100 PHE A O 1
ATOM 587 N N A SER A 1 101 ? 110.63500 46.79200 -0.24800 0.220 7.67670 101 SER A N 1
ATOM 588 N N B SER A 1 101 ? 110.67800 46.70500 -0.18900 0.780 6.45143 101 SER A N 1
ATOM 589 C CA A SER A 1 101 ? 110.64500 47.73500 0.86600 0.220 8.71814 101 SER A CA 1
ATOM 590 C CA B SER A 1 101 ? 110.59500 47.72200 0.84000 0.780 7.58315 101 SER A CA 1
ATOM 591 C C A SER A 1 101 ? 109.90800 49.01500 0.48900 0.220 7.72572 101 SER A C 1
ATOM 592 C C B SER A 1 101 ? 109.69500 48.84800 0.35700 0.780 8.61100 101 SER A C 1
ATOM 593 O O A SER A 1 101 ? 110.27800 49.69000 -0.47900 0.220 6.71197 101 SER A O 1
ATOM 594 O O B SER A 1 101 ? 109.70600 49.22200 -0.81900 0.780 10.16602 101 SER A O 1
ATOM 599 N N . ASN A 1 102 ? 108.88300 49.36300 1.27300 1.000 7.26373 102 ASN A N 1
ATOM 600 C CA . ASN A 1 102 ? 108.07800 50.53400 1.01000 1.000 7.20951 102 ASN A CA 1
ATOM 601 C C . ASN A 1 102 ? 107.94400 51.30300 2.31400 1.000 7.05422 102 ASN A C 1
ATOM 602 O O . ASN A 1 102 ? 107.59700 50.70200 3.34100 1.000 7.36268 102 ASN A O 1
ATOM 607 N N . PRO A 1 103 ? 108.19800 52.61100 2.31500 1.000 7.49124 103 PRO A N 1
ATOM 608 C CA . PRO A 1 103 ? 108.19100 53.35500 3.58700 1.000 8.11404 103 PRO A CA 1
ATOM 609 C C . PRO A 1 103 ? 106.87700 53.29800 4.33800 1.000 7.74177 103 PRO A C 1
ATOM 610 O O . PRO A 1 103 ? 106.87300 53.47100 5.56400 1.000 9.53883 103 PRO A O 1
ATOM 614 N N . ARG A 1 104 ? 105.76400 53.06700 3.65000 1.000 7.93526 104 ARG A N 1
ATOM 615 C CA . ARG A 1 104 ? 104.45100 53.09400 4.27800 1.000 8.29139 104 ARG A CA 1
ATOM 616 C C . ARG A 1 104 ? 103.93200 51.71300 4.65300 1.000 7.54485 104 ARG A C 1
ATOM 617 O O . ARG A 1 104 ? 102.79600 51.59500 5.12500 1.000 8.76031 104 ARG A O 1
ATOM 625 N N . CYS A 1 105 ? 104.74200 50.67400 4.48000 1.000 7.55844 105 CYS A N 1
ATOM 626 C CA . CYS A 1 105 ? 104.31700 49.30000 4.73400 1.000 7.95605 105 CYS A CA 1
ATOM 627 C C . CYS A 1 105 ? 105.36900 48.61100 5.59000 1.000 7.92367 105 CYS A C 1
ATOM 628 O O . CYS A 1 105 ? 106.46900 48.32800 5.11100 1.000 10.01901 105 CYS A O 1
ATOM 631 N N . GLY A 1 106 ? 105.03800 48.30700 6.83700 1.000 7.86950 106 GLY A N 1
ATOM 632 C CA . GLY A 1 106 ? 106.03400 47.68900 7.69300 1.000 7.72968 106 GLY A CA 1
ATOM 633 C C . GLY A 1 106 ? 107.26800 48.53000 7.90700 1.000 7.55636 106 GLY A C 1
ATOM 634 O O . GLY A 1 106 ? 108.36500 47.97900 8.05100 1.000 8.24384 106 GLY A O 1
ATOM 635 N N . LYS A 1 107 ? 107.11700 49.85500 7.92800 1.000 8.67436 107 LYS A N 1
ATOM 636 C CA . LYS A 1 107 ? 108.22800 50.78600 8.11300 1.000 10.06142 107 LYS A CA 1
ATOM 637 C C . LYS A 1 107 ? 109.43900 50.42100 7.27500 1.000 8.44620 107 LYS A C 1
ATOM 638 O O . LYS A 1 107 ? 110.57100 50.39800 7.75900 1.000 8.78348 107 LYS A O 1
ATOM 644 N N . ASN A 1 108 ? 109.19100 50.15800 5.99800 1.000 7.00521 108 ASN A N 1
ATOM 645 C CA . ASN A 1 108 ? 110.23800 49.93400 5.00800 1.000 7.19033 108 ASN A CA 1
ATOM 646 C C . ASN A 1 108 ? 110.91200 48.57100 5.12700 1.000 7.20957 108 ASN A C 1
ATOM 647 O O . ASN A 1 108 ? 111.91100 48.32700 4.43800 1.000 8.84219 108 ASN A O 1
ATOM 652 N N . GLY A 1 109 ? 110.40400 47.67400 5.97300 1.000 6.69857 109 GLY A N 1
ATOM 653 C CA . GLY A 1 109 ? 111.06700 46.40400 6.19100 1.000 7.45576 109 GLY A CA 1
ATOM 654 C C . GLY A 1 109 ? 110.78200 45.39200 5.09700 1.000 6.38163 109 GLY A C 1
ATOM 655 O O . GLY A 1 109 ? 109.91000 45.57100 4.24800 1.000 6.86737 109 GLY A O 1
A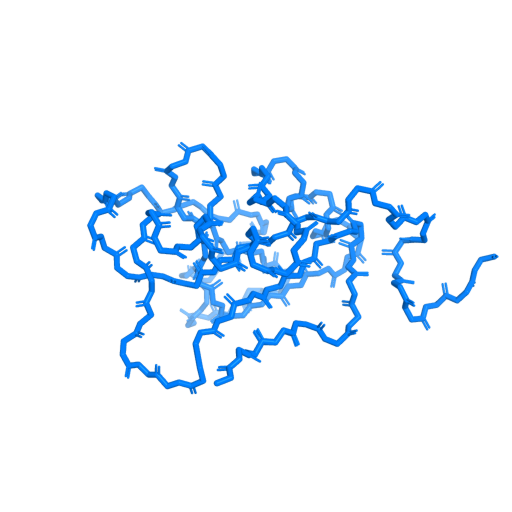TOM 656 N N . LYS A 1 110 ? 111.54000 44.30000 5.13200 1.000 6.75934 110 LYS A N 1
ATOM 657 C CA . LYS A 1 110 ? 111.31600 43.16300 4.25600 1.000 7.09717 110 LYS A CA 1
ATOM 658 C C . LYS A 1 110 ? 111.23400 41.91000 5.11100 1.000 7.08074 110 LYS A C 1
ATOM 659 O O . LYS A 1 110 ? 111.90900 41.79400 6.13600 1.000 9.23070 110 LYS A O 1
ATOM 665 N N . GLY A 1 111 ? 110.43800 40.95400 4.66000 1.000 6.69980 111 GLY A N 1
ATOM 666 C CA . GLY A 1 111 ? 110.22000 39.73300 5.40800 1.000 7.72976 111 GLY A CA 1
ATOM 667 C C . GLY A 1 111 ? 108.81400 39.67200 5.96300 1.000 7.75597 111 GLY A C 1
A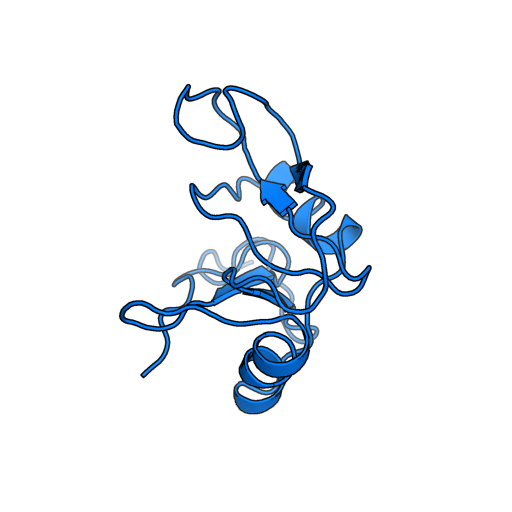TOM 668 O O . GLY A 1 111 ? 107.86200 40.10100 5.31300 1.000 11.34574 111 GLY A O 1
ATOM 669 N N . VAL A 1 112 ? 108.63000 39.07200 7.12200 1.000 7.34285 112 VAL A N 1
ATOM 670 C CA . VAL A 1 112 ? 107.35500 39.12300 7.82000 1.000 7.41040 112 VAL A CA 1
ATOM 671 C C . VAL A 1 112 ? 107.60900 39.93600 9.07500 1.000 7.60564 112 VAL A C 1
ATOM 672 O O . VAL A 1 112 ? 108.35000 39.50300 9.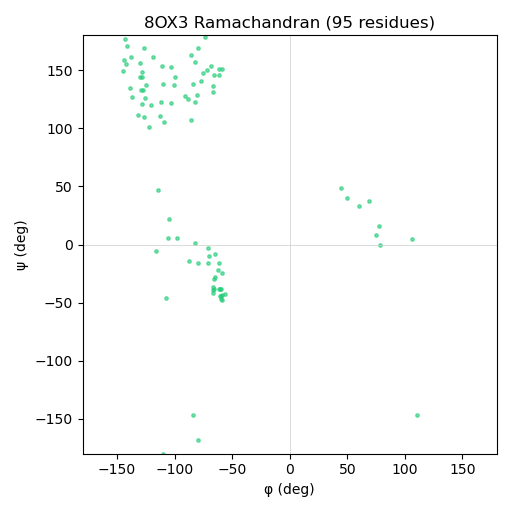97200 1.000 9.46030 112 VAL A O 1
ATOM 676 N N . LEU A 1 113 ? 107.04900 41.14400 9.13300 1.000 6.60394 113 LEU A N 1
ATOM 677 C CA . LEU A 1 113 ? 107.46500 42.10400 10.15000 1.000 7.00745 113 LEU A CA 1
ATOM 678 C C . LEU A 1 113 ? 106.37900 41.99100 11.22100 1.000 6.64258 113 LEU A C 1
ATOM 679 O O . LEU A 1 113 ? 105.19600 41.81400 10.88900 1.000 6.74543 113 LEU A O 1
ATOM 684 N N . ILE A 1 114 ? 106.77400 42.11700 12.49600 1.000 7.34559 114 ILE A N 1
ATOM 685 C CA . ILE A 1 114 ? 105.90600 41.88500 13.65000 1.000 7.70143 114 ILE A CA 1
ATOM 686 C C . ILE A 1 114 ? 105.59800 43.19800 14.35800 1.000 8.26198 114 ILE A C 1
ATOM 687 O O . ILE A 1 114 ? 106.48500 44.02900 14.57200 1.000 9.42438 114 ILE A O 1
ATOM 692 N N . TRP A 1 115 ? 104.34200 43.35700 14.74900 1.000 8.02125 115 TRP A N 1
ATOM 693 C CA . TRP A 1 115 ? 103.88800 44.46000 15.57800 1.000 7.98995 115 TRP A CA 1
ATOM 694 C C . TRP A 1 115 ? 103.16200 43.81700 16.75200 1.000 8.81425 115 TRP A C 1
ATOM 695 O O . TRP A 1 115 ? 102.09900 43.20400 16.57600 1.000 9.00910 115 TRP A O 1
ATOM 706 N N . ASN A 1 116 ? 103.77500 43.89800 17.92900 1.000 9.37410 116 ASN A N 1
ATOM 707 C CA . ASN A 1 116 ? 103.18800 43.36100 19.15000 1.000 10.90302 116 ASN A CA 1
ATOM 708 C C . ASN A 1 116 ? 102.28000 44.43800 19.72100 1.000 10.57467 116 ASN A C 1
ATOM 709 O O . ASN A 1 116 ? 102.76600 45.43900 20.251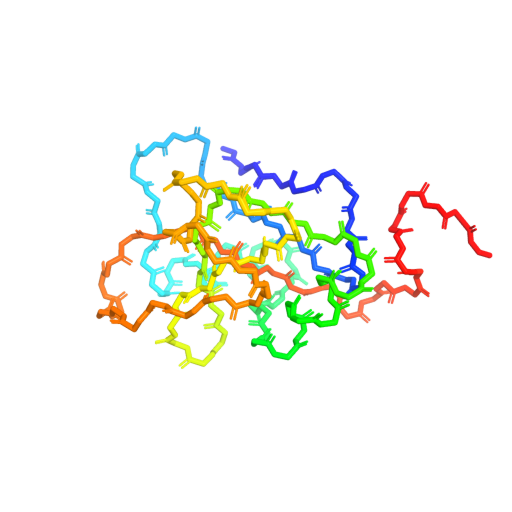00 1.000 14.72585 116 ASN A O 1
ATOM 714 N N . ALA A 1 117 ? 100.97700 44.24500 19.61300 1.000 11.68581 117 ALA A N 1
ATOM 715 C CA . ALA A 1 117 ? 99.99000 45.20500 20.07800 1.000 12.81205 117 ALA A CA 1
ATOM 716 C C . ALA A 1 117 ? 98.95700 44.49000 20.93300 1.000 11.79025 117 ALA A C 1
ATOM 717 O O . ALA A 1 117 ? 98.76000 43.27600 20.79500 1.000 12.18492 117 ALA A O 1
ATOM 719 N N . PRO A 1 118 ? 98.27500 45.21300 21.82500 1.000 11.48749 118 PRO A N 1
ATOM 720 C CA . PRO A 1 118 ? 97.24600 44.57600 22.65400 1.000 10.97790 118 PRO A CA 1
ATOM 721 C C . PRO A 1 118 ? 96.15400 43.94200 21.81000 1.000 10.37823 118 PRO A C 1
ATOM 722 O O . PRO A 1 118 ? 95.84800 44.38900 20.70200 1.000 10.07647 118 PRO A O 1
ATOM 726 N N . SER A 1 119 ? 95.55600 42.88900 22.36800 1.000 10.91332 119 SER A N 1
ATOM 727 C CA . SER A 1 119 ? 94.52100 42.14000 21.67000 1.000 11.17764 119 SER A CA 1
ATOM 728 C C . SER A 1 119 ? 93.30100 42.98700 21.34300 1.000 10.45858 119 SER A C 1
ATOM 729 O O . SER A 1 119 ? 92.49000 42.58200 20.50300 1.000 10.92517 119 SER A O 1
ATOM 732 N N . SER A 1 120 ? 93.15100 44.15000 21.98300 1.000 11.51800 120 SER A N 1
ATOM 733 C CA . SER A 1 120 ? 92.03900 45.04900 21.69900 1.000 12.82228 120 SER A CA 1
ATOM 734 C C . SER A 1 120 ? 92.25500 45.89000 20.44500 1.000 12.68685 120 SER A C 1
ATOM 735 O O . SER A 1 120 ? 91.29500 46.48300 19.94300 1.000 13.65244 120 SER A O 1
ATOM 738 N N . GLN A 1 121 ? 93.48000 45.97300 19.93900 1.000 11.60410 121 GLN A N 1
ATOM 739 C CA . GLN A 1 121 ? 93.77100 46.85100 18.81400 1.000 11.00624 121 GLN A CA 1
ATOM 740 C C . GLN A 1 121 ? 93.23700 46.26800 17.50700 1.000 9.84181 121 GLN A C 1
ATOM 741 O O . GLN A 1 121 ? 93.20700 45.05300 17.31200 1.000 10.46033 121 GLN A O 1
ATOM 747 N N . LYS A 1 122 ? 92.82000 47.15500 16.60000 1.000 10.03634 122 LYS A N 1
ATOM 748 C CA . LYS A 1 122 ? 92.19100 46.74500 15.34600 1.000 10.59825 122 LYS A CA 1
ATOM 749 C C . LYS A 1 122 ? 93.21300 46.56100 14.23000 1.000 9.27250 122 LYS A C 1
ATOM 750 O O . LYS A 1 122 ? 93.99700 47.47100 13.93000 1.000 10.50402 122 LYS A O 1
ATOM 756 N N . PHE A 1 123 ? 93.16400 45.39500 13.58700 1.000 8.16185 123 PHE A N 1
ATOM 757 C CA . PHE A 1 123 ? 93.98100 45.06600 12.43000 1.000 7.48358 123 PHE A CA 1
ATOM 758 C C . PHE A 1 123 ? 93.12900 44.22300 11.48800 1.000 6.91840 123 PHE A C 1
ATOM 759 O O . PHE A 1 123 ? 91.98800 43.86400 11.80100 1.000 7.67076 123 PHE A O 1
ATOM 767 N N . LYS A 1 124 ? 93.68500 43.87800 10.33500 1.000 6.85778 124 LYS A N 1
ATOM 768 C CA . LYS A 1 124 ? 93.04100 42.89500 9.47800 1.000 6.09204 124 LYS A CA 1
ATOM 769 C C . LYS A 1 124 ? 93.36400 41.51200 10.03100 1.000 5.94785 124 LYS A C 1
ATOM 770 O O . LYS A 1 124 ? 93.85800 41.37800 11.15300 1.000 6.12378 124 LYS A O 1
ATOM 776 N N . ALA A 1 125 ? 93.08000 40.46400 9.26100 1.000 6.23276 125 ALA A N 1
ATOM 777 C CA . ALA A 1 125 ? 93.35500 39.09400 9.66800 1.000 5.96304 125 ALA A CA 1
ATOM 778 C C . ALA A 1 125 ? 94.11000 38.38300 8.55700 1.000 5.16414 125 ALA A C 1
ATOM 779 O O . ALA A 1 125 ? 93.85000 38.61800 7.37600 1.000 6.23627 125 ALA A O 1
ATOM 781 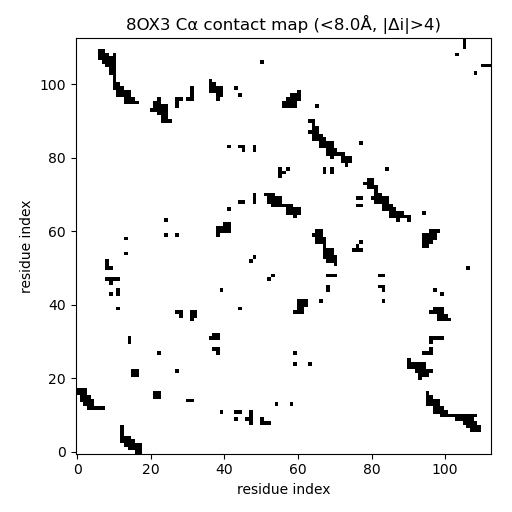N N . TYR A 1 126 ? 95.03000 37.50400 8.92600 1.000 5.00512 126 TYR A N 1
ATOM 782 C CA . TYR A 1 126 ? 95.56600 36.52600 7.98300 1.000 4.87738 126 TYR A CA 1
ATOM 783 C C . TYR A 1 126 ? 94.90400 35.19400 8.29500 1.000 5.19994 126 TYR A C 1
ATOM 784 O O . TYR A 1 126 ? 94.96800 34.72500 9.43400 1.000 5.90667 126 TYR A O 1
ATOM 793 N N . CYS A 1 127 ? 94.22300 34.62100 7.30900 1.000 5.18383 127 CYS A N 1
ATOM 794 C CA . CYS A 1 127 ? 93.54700 33.35000 7.48800 1.000 5.94660 127 CYS A CA 1
ATOM 795 C C . CYS A 1 127 ? 94.27200 32.29000 6.67600 1.000 5.83118 127 CYS A C 1
ATOM 796 O O . CYS A 1 127 ? 94.90100 32.59600 5.65700 1.000 7.44195 127 CYS A O 1
ATOM 799 N N . HIS A 1 128 ? 94.16700 31.03900 7.11800 1.000 5.85101 128 HIS A N 1
ATOM 800 C CA . HIS A 1 128 ? 94.79800 29.92500 6.42800 1.000 5.45068 128 HIS A CA 1
ATOM 801 C C . HIS A 1 128 ? 93.75900 28.86600 6.09100 1.000 5.39123 128 HIS A C 1
ATOM 802 O O . HIS A 1 128 ? 92.89800 28.53800 6.91500 1.000 6.12852 128 HIS A O 1
ATOM 809 N N .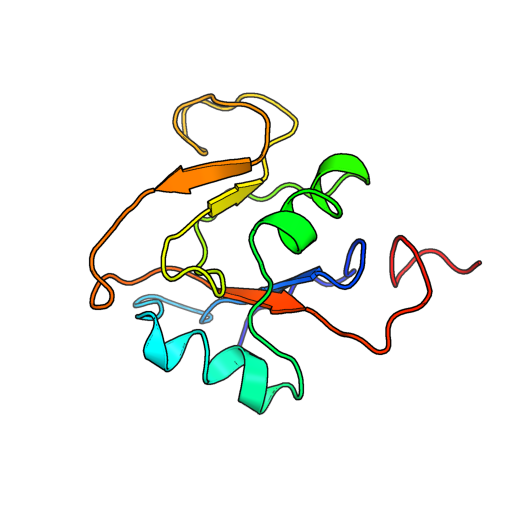 ASN A 1 129 ? 93.86300 28.34400 4.87200 1.000 5.55911 129 ASN A N 1
ATOM 810 C CA . ASN A 1 129 ? 92.96500 27.32600 4.35100 1.000 5.56762 129 ASN A CA 1
ATOM 811 C C . ASN A 1 129 ? 93.74500 26.02000 4.25700 1.000 5.75808 129 ASN A C 1
ATOM 812 O O . ASN A 1 129 ? 94.56900 25.85000 3.35600 1.000 6.23923 129 ASN A O 1
ATOM 817 N N . SER A 1 130 ? 93.47400 25.09900 5.18000 1.000 6.42237 130 SER A N 1
ATOM 818 C CA . SER A 1 130 ? 94.18100 23.82400 5.21700 1.000 8.88103 130 SER A CA 1
ATOM 819 C C . SER A 1 130 ? 93.81300 22.90600 4.05800 1.000 8.87385 130 SER A C 1
ATOM 820 O O . SER A 1 130 ? 94.47100 21.87800 3.87300 1.000 11.04081 130 SER A O 1
ATOM 823 N N . SER A 1 131 ? 92.79100 23.24300 3.27200 1.000 7.64220 131 SER A N 1
ATOM 824 C CA . SER A 1 131 ? 92.42300 22.41700 2.13300 1.000 8.09405 131 SER A CA 1
ATOM 825 C C . SER A 1 131 ? 93.18400 22.77900 0.86500 1.000 7.58009 131 SER A C 1
ATOM 826 O O . SER A 1 131 ? 93.15900 22.00200 -0.09000 1.000 8.76304 131 SER A O 1
ATOM 829 N N . ASP A 1 132 ? 93.85800 23.92100 0.81700 1.000 7.03923 132 ASP A N 1
ATOM 830 C CA . ASP A 1 132 ? 94.58500 24.27800 -0.39500 1.000 6.74289 132 ASP A CA 1
ATOM 831 C C . ASP A 1 132 ? 95.73700 23.31700 -0.62800 1.000 6.75402 132 ASP A C 1
ATOM 832 O O . ASP A 1 132 ? 96.47800 22.97700 0.29800 1.000 8.61847 132 ASP A O 1
ATOM 837 N N . THR A 1 133 ? 95.89200 22.88900 -1.88000 1.000 7.04670 133 THR A N 1
ATOM 838 C CA . THR A 1 133 ? 97.01100 22.05600 -2.28200 1.000 8.40917 133 THR A CA 1
ATOM 839 C C . THR A 1 133 ? 97.93500 22.71500 -3.28900 1.000 8.04340 133 THR A C 1
ATOM 840 O O . THR A 1 133 ? 98.96300 22.12100 -3.62400 1.000 9.76297 133 THR A O 1
ATOM 844 N N . TRP A 1 134 ? 97.61200 23.90100 -3.78700 1.000 6.29833 134 TRP A N 1
ATOM 845 C CA . TRP A 1 134 ? 98.48900 24.59800 -4.71300 1.000 5.86396 134 TRP A CA 1
ATOM 846 C C . TRP A 1 134 ? 99.22600 25.71700 -3.99400 1.000 5.90087 134 TRP A C 1
ATOM 847 O O . TRP A 1 134 ? 98.73800 26.28100 -3.00900 1.000 6.14303 134 TRP A O 1
ATOM 858 N N . VAL A 1 135 ? 100.40800 26.04600 -4.52000 1.000 5.45439 135 VAL A N 1
ATOM 859 C CA . VAL A 1 135 ? 101.15900 27.19400 -4.01700 1.000 5.98138 135 VAL A CA 1
ATOM 860 C C . VAL A 1 135 ? 100.34300 28.46700 -4.15900 1.000 5.76577 135 VAL A C 1
ATOM 861 O O . VAL A 1 135 ? 100.31100 29.31300 -3.25700 1.000 5.77716 135 VAL A O 1
ATOM 865 N N . ASN A 1 136 ? 99.68600 28.63600 -5.29700 1.000 5.33699 136 ASN A N 1
ATOM 866 C CA . ASN A 1 136 ? 98.84000 29.78300 -5.56300 1.000 5.52811 136 ASN A CA 1
ATOM 867 C C . ASN A 1 136 ? 97.51800 29.21100 -6.03100 1.000 4.78063 136 ASN A C 1
ATOM 868 O O . ASN A 1 136 ? 97.48200 28.47400 -7.02200 1.000 5.92413 136 ASN A O 1
ATOM 873 N N . SER A 1 137 ? 96.43900 29.53600 -5.31800 1.000 4.94657 137 SER A N 1
ATOM 874 C CA . SER A 1 137 ? 95.15500 28.92200 -5.64200 1.000 6.04622 137 SER A CA 1
ATOM 875 C C . SER A 1 137 ? 94.63700 29.31100 -7.02000 1.000 7.17389 137 SER A C 1
ATOM 876 O O . SER A 1 137 ? 93.65200 28.72300 -7.48200 1.000 7.77242 137 SER A O 1
ATOM 879 N N . CYS A 1 138 ? 95.29100 30.25500 -7.69700 1.000 6.88626 138 CYS A N 1
ATOM 880 C CA . CYS A 1 138 ? 94.93900 30.63300 -9.05800 1.000 8.95514 138 CYS A CA 1
ATOM 881 C C . CYS A 1 138 ? 95.91900 30.11600 -10.10300 1.000 8.17114 138 CYS A C 1
ATOM 882 O O . CYS A 1 138 ? 95.79200 30.47600 -11.28000 1.000 10.17986 138 CYS A O 1
ATOM 885 N N . ILE A 1 139 ? 96.89800 29.31000 -9.71900 1.000 7.51694 139 ILE A N 1
ATOM 886 C CA . ILE A 1 139 ? 97.84000 28.72900 -10.66500 1.000 8.27009 139 ILE A CA 1
ATOM 887 C C . ILE A 1 139 ? 97.76600 27.21300 -10.54900 1.000 8.03033 139 ILE A C 1
ATOM 888 O O . ILE A 1 139 ? 98.33400 26.61900 -9.63100 1.000 7.64209 139 ILE A O 1
ATOM 893 N N . PRO A 1 140 ? 97.06200 26.55100 -11.46700 1.000 8.23579 140 PRO A N 1
ATOM 894 C CA . PRO A 1 140 ? 96.87400 25.10100 -11.34900 1.000 9.75447 140 PRO A CA 1
ATOM 895 C C . PRO A 1 140 ? 98.18800 24.33800 -11.38300 1.000 9.53571 140 PRO A C 1
ATOM 896 O O . PRO A 1 140 ? 99.14300 24.71600 -12.06600 1.000 10.88229 140 PRO A O 1
ATOM 900 N N . GLU A 1 141 ? 98.22100 23.24700 -10.62300 1.000 10.34139 141 GLU A N 1
ATOM 901 C CA . GLU A 1 141 ? 99.33600 22.30900 -10.60400 1.000 11.66309 141 GLU A CA 1
ATOM 902 C C . GLU A 1 141 ? 98.87900 20.95200 -11.11400 1.000 15.09848 141 GLU A C 1
ATOM 903 O O . GLU A 1 141 ? 97.76000 20.53400 -10.82700 1.000 17.34802 141 GLU A O 1
#

Radius of gyration: 12.87 Å; Cα contacts (8 Å, |Δi|>4): 271; chains: 1; bounding box: 30×31×34 Å

Secondary structure (DSSP, 8-state):
-EEE-SS-BTTEEEEEESSS--B-HHHHHHHHHHTT-EEPPHHHHHHHHHTT---S--EE-TTSSEEEEESS-BTTBGGG--EEEEE---TTS-BEEEEE-TT--SSBTTS--

GO terms:
  GO:0016020 membrane (C, EXP)
  GO:0004888 transmembrane signaling receptor activity (F, IDA)
  GO:0005540 hyaluronic acid binding (F, IDA)
  GO:0071944 cell periphery (C, IDA)
  GO:0005886 plasma membrane (C, IDA)
  GO:0038024 cargo receptor activity (F, IDA)
  GO:0030214 hyaluronan catabolic process (P, IDA)
  GO:0006027 glycosaminoglycan catabolic process (P, IDA)
  GO:0006898 receptor-mediated endocytosis (P, IDA)

Sequence (113 aa):
DLSSIISTCRIMGVALVGRNKNPQMNFTEANNEACKMLGLTLASRDQVESSAQKSGFETCSYGWVGEQFSSVIPRIFSSNPRCGKNGKGVLIWNAPSSQKFKAYCHNSSDTWVNSCIPE

B-factor: mean 14.03, std 10.28, range [4.39, 54.46]